Protein AF-A0A358M331-F1 (afdb_monomer_lite)

Foldseek 3Di:
DPDPQDPVLVVVQQVQWDQDPNDTDGDLLSVLLVLLVVLCVQLAAVVNLVVVNNQDPVSLVVNCVSPLPDDLVRLVVNQVSCVVSVNNQSSLLSQVLSCLQVVGDDPSNPVSSCVSCVVPLQSNFWHAHPVVRWIWGFPPPRSNVCNPDPRSVVRIDTDDDD

Structure (mmCIF, N/CA/C/O backbone):
data_AF-A0A358M331-F1
#
_entry.id   AF-A0A358M331-F1
#
loop_
_atom_site.group_PDB
_atom_site.id
_atom_site.type_symbol
_atom_site.label_atom_id
_atom_site.label_alt_id
_atom_site.label_comp_id
_atom_site.label_asym_id
_atom_site.label_entity_id
_atom_site.label_seq_id
_atom_site.pdbx_PDB_ins_code
_atom_site.Cartn_x
_atom_site.Cartn_y
_atom_site.Cartn_z
_atom_site.occupancy
_atom_site.B_iso_or_equiv
_atom_site.auth_seq_id
_atom_site.auth_comp_id
_atom_site.auth_asym_id
_atom_site.auth_atom_id
_atom_site.pdbx_PDB_model_num
ATOM 1 N N . ASP A 1 1 ? -17.850 12.160 -2.213 1.00 31.72 1 ASP A N 1
ATOM 2 C CA . ASP A 1 1 ? -17.064 12.211 -3.458 1.00 31.72 1 ASP A CA 1
ATOM 3 C C . ASP A 1 1 ? -15.588 11.993 -3.207 1.00 31.72 1 ASP A C 1
ATOM 5 O O . ASP A 1 1 ? -14.910 12.861 -2.670 1.00 31.72 1 ASP A O 1
ATOM 9 N N . TYR A 1 2 ? -15.109 10.802 -3.564 1.00 38.09 2 TYR A N 1
ATOM 10 C CA . TYR A 1 2 ? -13.685 10.522 -3.717 1.00 38.09 2 TYR A CA 1
ATOM 11 C C . TYR A 1 2 ? -13.211 11.315 -4.940 1.00 38.09 2 TYR A C 1
ATOM 13 O O . TYR A 1 2 ? -13.518 10.949 -6.073 1.00 38.09 2 TYR A O 1
ATOM 21 N N . LYS A 1 3 ? -12.553 12.460 -4.727 1.00 40.47 3 LYS A N 1
ATOM 22 C CA . LYS A 1 3 ? -11.855 13.141 -5.820 1.00 40.47 3 LYS A CA 1
ATOM 23 C C . LYS A 1 3 ? -10.655 12.273 -6.167 1.00 40.47 3 LYS A C 1
ATOM 25 O O . LYS A 1 3 ? -9.832 12.016 -5.291 1.00 40.47 3 LYS A O 1
ATOM 30 N N . ASN A 1 4 ? -10.583 11.822 -7.421 1.00 46.28 4 ASN A N 1
ATOM 31 C CA . ASN A 1 4 ? -9.356 11.257 -7.968 1.00 46.28 4 ASN A CA 1
ATOM 32 C C . ASN A 1 4 ? -8.198 12.176 -7.567 1.00 46.28 4 ASN A C 1
ATOM 34 O O . ASN A 1 4 ? -8.311 13.402 -7.682 1.00 46.28 4 ASN A O 1
ATOM 38 N N . SER A 1 5 ? -7.128 11.566 -7.058 1.00 52.03 5 SER A N 1
ATOM 39 C CA . SER A 1 5 ? -5.814 12.193 -6.937 1.00 52.03 5 SER A CA 1
ATOM 40 C C . SER A 1 5 ? -5.565 13.064 -8.165 1.00 52.03 5 SER A C 1
ATOM 42 O O . SER A 1 5 ? -5.932 12.659 -9.268 1.00 52.03 5 SER A O 1
ATOM 44 N N . ALA A 1 6 ? -5.038 14.262 -7.925 1.00 58.81 6 ALA A N 1
ATOM 45 C CA . ALA A 1 6 ? -4.949 15.382 -8.850 1.00 58.81 6 ALA A CA 1
ATOM 46 C C . ALA A 1 6 ? -4.889 14.971 -10.348 1.00 58.81 6 ALA A C 1
ATOM 48 O O . ALA A 1 6 ? -4.093 14.104 -10.717 1.00 58.81 6 ALA A O 1
ATOM 49 N N . PRO A 1 7 ? -5.764 15.530 -11.213 1.00 62.19 7 PRO A N 1
ATOM 50 C CA . PRO A 1 7 ? -5.950 15.065 -12.595 1.00 62.19 7 PRO A CA 1
ATOM 51 C C . PRO A 1 7 ? -4.663 15.061 -13.438 1.00 62.19 7 PRO A C 1
ATOM 53 O O . PRO A 1 7 ? -4.575 14.312 -14.409 1.00 62.19 7 PRO A O 1
ATOM 56 N N . ASP A 1 8 ? -3.650 15.822 -13.028 1.00 81.38 8 ASP A N 1
ATOM 57 C CA . ASP A 1 8 ? -2.326 15.859 -13.639 1.00 81.38 8 ASP A CA 1
ATOM 58 C C . ASP A 1 8 ? -1.537 14.551 -13.467 1.00 81.38 8 ASP A C 1
ATOM 60 O O . ASP A 1 8 ? -0.747 14.196 -14.338 1.00 81.38 8 ASP A O 1
ATOM 64 N N . VAL A 1 9 ? -1.748 13.794 -12.386 1.00 85.31 9 VAL A N 1
ATOM 65 C CA . VAL A 1 9 ? -1.024 12.534 -12.154 1.00 85.31 9 VAL A CA 1
ATOM 66 C C . VAL A 1 9 ? -1.393 11.490 -13.204 1.00 85.31 9 VAL A C 1
ATOM 68 O O . VAL A 1 9 ? -0.501 10.864 -13.781 1.00 85.31 9 VAL A O 1
ATOM 71 N N . LEU A 1 10 ? -2.693 11.322 -13.468 1.00 86.12 10 LEU A N 1
ATOM 72 C CA . LEU A 1 10 ? -3.187 10.378 -14.471 1.00 86.12 10 LEU A CA 1
ATOM 73 C C . LEU A 1 10 ? -2.721 10.783 -15.870 1.00 86.12 10 LEU A C 1
ATOM 75 O O . LEU A 1 10 ? -2.224 9.943 -16.613 1.00 86.12 10 LEU A O 1
ATOM 79 N N . GLU A 1 11 ? -2.831 12.067 -16.207 1.00 87.94 11 GLU A N 1
ATOM 80 C CA . GLU A 1 11 ? -2.367 12.590 -17.493 1.00 87.94 11 GLU A CA 1
ATOM 81 C C . GLU A 1 11 ? -0.871 12.320 -17.701 1.00 87.94 11 GLU A C 1
ATOM 83 O O . GLU A 1 11 ? -0.474 11.762 -18.722 1.00 87.94 11 GLU A O 1
ATOM 88 N N . ARG A 1 12 ? -0.037 12.606 -16.695 1.00 88.50 12 ARG A N 1
ATOM 89 C CA . ARG A 1 12 ? 1.400 12.307 -16.743 1.00 88.50 12 ARG A CA 1
ATOM 90 C C . ARG A 1 12 ? 1.689 10.808 -16.891 1.00 88.50 12 ARG A C 1
ATOM 92 O O . ARG A 1 12 ? 2.638 10.455 -17.573 1.00 88.50 12 ARG A O 1
ATOM 99 N N . MET A 1 13 ? 0.922 9.924 -16.245 1.00 91.94 13 MET A N 1
ATOM 100 C CA . MET A 1 13 ? 1.092 8.469 -16.409 1.00 91.94 13 MET A CA 1
ATOM 101 C C . MET A 1 13 ? 0.748 8.011 -17.833 1.00 91.94 13 MET A C 1
ATOM 103 O O . MET A 1 13 ? 1.454 7.182 -18.399 1.00 91.94 13 MET A O 1
ATOM 107 N N . LEU A 1 14 ? -0.319 8.560 -18.422 1.00 91.31 14 LEU A N 1
ATOM 108 C CA . LEU A 1 14 ? -0.739 8.233 -19.789 1.00 91.31 14 LEU A CA 1
ATOM 109 C C . LEU A 1 14 ? 0.242 8.767 -20.846 1.00 91.31 14 LEU A C 1
ATOM 111 O O . LEU A 1 14 ? 0.463 8.109 -21.865 1.00 91.31 14 LEU A O 1
ATOM 115 N N . ASN A 1 15 ? 0.871 9.914 -20.579 1.00 92.56 15 ASN A N 1
ATOM 116 C CA . ASN A 1 15 ? 1.902 10.490 -21.445 1.00 92.56 15 ASN A CA 1
ATOM 117 C C . ASN A 1 15 ? 3.217 9.688 -21.436 1.00 92.56 15 ASN A C 1
ATOM 119 O O . ASN A 1 15 ? 3.945 9.722 -22.424 1.00 92.56 15 ASN A O 1
ATOM 123 N N . ASP A 1 16 ? 3.486 8.925 -20.373 1.00 92.69 16 ASP A N 1
ATOM 124 C CA . ASP A 1 16 ? 4.691 8.095 -20.212 1.00 92.69 16 ASP A CA 1
ATOM 125 C C . ASP A 1 16 ? 4.437 6.602 -20.520 1.00 92.69 16 ASP A C 1
ATOM 127 O O . ASP A 1 16 ? 5.093 5.705 -19.969 1.00 92.69 16 ASP A O 1
ATOM 131 N N . THR A 1 17 ? 3.446 6.310 -21.364 1.00 95.06 17 THR A N 1
ATOM 132 C CA . THR A 1 17 ? 3.139 4.938 -21.788 1.00 95.06 17 THR A CA 1
ATOM 133 C C . THR A 1 17 ? 4.239 4.351 -22.672 1.00 95.06 17 THR A C 1
ATOM 135 O O . THR A 1 17 ? 4.991 5.051 -23.349 1.00 95.06 17 THR A O 1
ATOM 138 N N . VAL A 1 18 ? 4.337 3.024 -22.662 1.00 95.25 18 VAL A N 1
ATOM 139 C CA . VAL A 1 18 ? 5.304 2.244 -23.436 1.00 95.25 18 VAL A CA 1
ATOM 140 C C . VAL A 1 18 ? 4.583 1.179 -24.253 1.00 95.25 18 VAL A C 1
ATOM 142 O O . VAL A 1 18 ? 3.499 0.722 -23.888 1.00 95.25 18 VAL A O 1
ATOM 145 N N . VAL A 1 19 ? 5.196 0.757 -25.357 1.00 94.81 19 VAL A N 1
ATOM 146 C CA . VAL A 1 19 ? 4.729 -0.399 -26.130 1.00 94.81 19 VAL A CA 1
ATOM 147 C C . VAL A 1 19 ? 5.467 -1.637 -25.631 1.00 94.81 19 VAL A C 1
ATOM 149 O O . VAL A 1 19 ? 6.686 -1.720 -25.763 1.00 94.81 19 VAL A O 1
ATOM 152 N N . ASN A 1 20 ? 4.735 -2.598 -25.074 1.00 91.12 20 ASN A N 1
ATOM 153 C CA . ASN A 1 20 ? 5.256 -3.900 -24.670 1.00 91.12 20 ASN A CA 1
ATOM 154 C C . ASN A 1 20 ? 4.533 -4.993 -25.464 1.00 91.12 20 ASN A C 1
ATOM 156 O O . ASN A 1 20 ? 3.309 -5.065 -25.421 1.00 91.12 20 ASN A O 1
ATOM 160 N N . GLU A 1 21 ? 5.270 -5.790 -26.240 1.00 92.19 21 GLU A N 1
ATOM 161 C CA . GLU A 1 21 ? 4.711 -6.849 -27.106 1.00 92.19 21 GLU A CA 1
ATOM 162 C C . GLU A 1 21 ? 3.548 -6.381 -28.012 1.00 92.19 21 GLU A C 1
ATOM 164 O O . GLU A 1 21 ? 2.591 -7.105 -28.272 1.00 92.19 21 GLU A O 1
ATOM 169 N N . GLY A 1 22 ? 3.617 -5.140 -28.508 1.00 93.38 22 GLY A N 1
ATOM 170 C CA . GLY A 1 22 ? 2.576 -4.546 -29.359 1.00 93.38 22 GLY A CA 1
ATOM 171 C C . GLY A 1 22 ? 1.366 -3.984 -28.602 1.00 93.38 22 GLY A C 1
ATOM 172 O O . GLY A 1 22 ? 0.446 -3.467 -29.232 1.00 93.38 22 GLY A O 1
ATOM 173 N N . ILE A 1 23 ? 1.373 -4.032 -27.268 1.00 93.75 23 ILE A N 1
ATOM 174 C CA . ILE A 1 23 ? 0.326 -3.491 -26.398 1.00 93.75 23 ILE A CA 1
ATOM 175 C C . ILE A 1 23 ? 0.826 -2.194 -25.756 1.00 93.75 23 ILE A C 1
ATOM 177 O O . ILE A 1 23 ? 1.912 -2.149 -25.178 1.00 93.75 23 ILE A O 1
ATOM 181 N N . VAL A 1 24 ? 0.021 -1.132 -25.834 1.00 94.88 24 VAL A N 1
ATOM 182 C CA . VAL A 1 24 ? 0.285 0.121 -25.110 1.00 94.88 24 VAL A CA 1
ATOM 183 C C . VAL A 1 24 ? -0.069 -0.080 -23.639 1.00 94.88 24 VAL A C 1
ATOM 185 O O . VAL A 1 24 ? -1.207 -0.412 -23.311 1.00 94.88 24 VAL A O 1
ATOM 188 N N . THR A 1 25 ? 0.902 0.119 -22.755 1.00 94.94 25 THR A N 1
ATOM 189 C CA . THR A 1 25 ? 0.751 -0.042 -21.305 1.00 94.94 25 THR A CA 1
ATOM 190 C C . THR A 1 25 ? 1.536 1.032 -20.553 1.00 94.94 25 THR A C 1
ATOM 192 O O . THR A 1 25 ? 2.333 1.764 -21.139 1.00 94.94 25 THR A O 1
ATOM 195 N N . LEU A 1 26 ? 1.311 1.157 -19.247 1.00 95.00 26 LEU A N 1
ATOM 196 C CA . LEU A 1 26 ? 2.137 2.010 -18.395 1.00 95.00 26 LEU A CA 1
ATOM 197 C C . LEU A 1 26 ? 3.565 1.456 -18.331 1.00 95.00 26 LEU A C 1
ATOM 199 O O . LEU A 1 26 ? 3.774 0.240 -18.335 1.00 95.00 26 LEU A O 1
ATOM 203 N N . ASN A 1 27 ? 4.558 2.341 -18.218 1.00 94.00 27 ASN A N 1
ATOM 204 C CA . ASN A 1 27 ? 5.895 1.902 -17.824 1.00 94.00 27 ASN A CA 1
ATOM 205 C C . ASN A 1 27 ? 5.837 1.192 -16.458 1.00 94.00 27 ASN A C 1
ATOM 207 O O . ASN A 1 27 ? 4.930 1.421 -15.654 1.00 94.00 27 ASN A O 1
ATOM 211 N N . ARG A 1 28 ? 6.821 0.327 -16.187 1.00 93.19 28 ARG A N 1
ATOM 212 C CA . ARG A 1 28 ? 6.823 -0.558 -15.010 1.00 93.19 28 ARG A CA 1
ATOM 213 C C . ARG A 1 28 ? 6.587 0.186 -13.693 1.00 93.19 28 ARG A C 1
ATOM 215 O O . ARG A 1 28 ? 5.787 -0.267 -12.878 1.00 93.19 28 ARG A O 1
ATOM 222 N N . SER A 1 29 ? 7.266 1.312 -13.491 1.00 95.31 29 SER A N 1
ATOM 223 C CA . SER A 1 29 ? 7.161 2.085 -12.255 1.00 95.31 29 SER A CA 1
ATOM 224 C C . SER A 1 29 ? 5.786 2.730 -12.104 1.00 95.31 29 SER A C 1
ATOM 226 O O . SER A 1 29 ? 5.181 2.606 -11.047 1.00 95.31 29 SER A O 1
ATOM 228 N N . ASP A 1 30 ? 5.237 3.343 -13.155 1.00 95.19 30 ASP A N 1
ATOM 229 C CA . ASP A 1 30 ? 3.888 3.919 -13.094 1.00 95.19 30 ASP A CA 1
ATOM 230 C C . ASP A 1 30 ? 2.802 2.846 -12.950 1.00 95.19 30 ASP A C 1
ATOM 232 O O . ASP A 1 30 ? 1.803 3.078 -12.271 1.00 95.19 30 ASP A O 1
ATOM 236 N N . PHE A 1 31 ? 3.008 1.656 -13.519 1.00 95.50 31 PHE A N 1
ATOM 237 C CA . PHE A 1 31 ? 2.122 0.515 -13.303 1.00 95.50 31 PHE A CA 1
ATOM 238 C C . PHE A 1 31 ? 2.127 0.065 -11.834 1.00 95.50 31 PHE A C 1
ATOM 240 O O . PHE A 1 31 ? 1.068 -0.099 -11.233 1.00 95.50 31 PHE A O 1
ATOM 247 N N . LEU A 1 32 ? 3.307 -0.064 -11.220 1.00 96.69 32 LEU A N 1
ATOM 248 C CA . LEU A 1 32 ? 3.445 -0.368 -9.792 1.00 96.69 32 LEU A CA 1
ATOM 249 C C . LEU A 1 32 ? 2.805 0.706 -8.904 1.00 96.69 32 LEU A C 1
ATOM 251 O O . LEU A 1 32 ? 2.071 0.378 -7.972 1.00 96.69 32 LEU A O 1
ATOM 255 N N . ILE A 1 33 ? 3.035 1.985 -9.214 1.00 97.06 33 ILE A N 1
ATOM 256 C CA . ILE A 1 33 ? 2.415 3.112 -8.506 1.00 97.06 33 ILE A CA 1
ATOM 257 C C . ILE A 1 33 ? 0.888 3.025 -8.626 1.00 97.06 33 ILE A C 1
ATOM 259 O O . ILE A 1 33 ? 0.180 3.191 -7.635 1.00 97.06 33 ILE A O 1
ATOM 263 N N . HIS A 1 34 ? 0.365 2.707 -9.813 1.00 95.81 34 HIS A N 1
ATOM 264 C CA . HIS A 1 34 ? -1.067 2.511 -10.024 1.00 95.81 34 HIS A CA 1
ATOM 265 C C . HIS A 1 34 ? -1.636 1.386 -9.144 1.00 95.81 34 HIS A C 1
ATOM 267 O O . HIS A 1 34 ? -2.664 1.588 -8.490 1.00 95.81 34 HIS A O 1
ATOM 273 N N . LEU A 1 35 ? -0.961 0.233 -9.065 1.00 96.88 35 LEU A N 1
ATOM 274 C CA . LEU A 1 35 ? -1.365 -0.868 -8.182 1.00 96.88 35 LEU A CA 1
ATOM 275 C C . LEU A 1 35 ? -1.334 -0.458 -6.703 1.00 96.88 35 LEU A C 1
ATOM 277 O O . LEU A 1 35 ? -2.279 -0.752 -5.969 1.00 96.88 35 LEU A O 1
ATOM 281 N N . ALA A 1 36 ? -0.305 0.278 -6.273 1.00 98.00 36 ALA A N 1
ATOM 282 C CA . ALA A 1 36 ? -0.208 0.801 -4.912 1.00 98.00 36 ALA A CA 1
ATOM 283 C C . ALA A 1 36 ? -1.357 1.770 -4.581 1.00 98.00 36 ALA A C 1
ATOM 285 O O . ALA A 1 36 ? -1.988 1.648 -3.530 1.00 98.00 36 ALA A O 1
ATOM 286 N N . CYS A 1 37 ? -1.693 2.686 -5.495 1.00 96.50 37 CYS A N 1
ATOM 287 C CA . CYS A 1 37 ? -2.852 3.570 -5.357 1.00 96.50 37 CYS A CA 1
ATOM 288 C C . CYS A 1 37 ? -4.162 2.787 -5.268 1.00 96.50 37 CYS A C 1
ATOM 290 O O . CYS A 1 37 ? -5.026 3.122 -4.454 1.00 96.50 37 CYS A O 1
ATOM 292 N N . HIS A 1 38 ? -4.315 1.749 -6.093 1.00 95.06 38 HIS A N 1
ATOM 293 C CA . HIS A 1 38 ? -5.503 0.910 -6.084 1.00 95.06 38 HIS A CA 1
ATOM 294 C C . HIS A 1 38 ? -5.666 0.179 -4.748 1.00 95.06 38 HIS A C 1
ATOM 296 O O . HIS A 1 38 ? -6.751 0.218 -4.167 1.00 95.06 38 HIS A O 1
ATOM 302 N N . LEU A 1 39 ? -4.590 -0.436 -4.244 1.00 97.56 39 LEU A N 1
ATOM 303 C CA . LEU A 1 39 ? -4.573 -1.079 -2.934 1.00 97.56 39 LEU A CA 1
ATOM 304 C C . LEU A 1 39 ? -4.909 -0.076 -1.825 1.00 97.56 39 LEU A C 1
ATOM 306 O O . LEU A 1 39 ? -5.840 -0.309 -1.061 1.00 97.56 39 LEU A O 1
ATOM 310 N N . TYR A 1 40 ? -4.203 1.056 -1.759 1.00 97.75 40 TYR A N 1
ATOM 311 C CA . TYR A 1 40 ? -4.395 2.054 -0.704 1.00 97.75 40 TYR A CA 1
ATOM 312 C C . TYR A 1 40 ? -5.819 2.611 -0.678 1.00 97.75 40 TYR A C 1
ATOM 314 O O . TYR A 1 40 ? -6.427 2.702 0.386 1.00 97.75 40 TYR A O 1
ATOM 322 N N . LYS A 1 41 ? -6.387 2.939 -1.847 1.00 95.06 41 LYS A N 1
ATOM 323 C CA . LYS A 1 41 ? -7.771 3.420 -1.962 1.00 95.06 41 LYS A CA 1
ATOM 324 C C . LYS A 1 41 ? -8.745 2.488 -1.243 1.00 95.06 41 LYS A C 1
ATOM 326 O O . LYS A 1 41 ? -9.658 2.972 -0.582 1.00 95.06 41 LYS A O 1
ATOM 331 N N . GLU A 1 42 ? -8.580 1.181 -1.392 1.00 96.00 42 GLU A N 1
ATOM 332 C CA . GLU A 1 42 ? -9.481 0.203 -0.785 1.00 96.00 42 GLU A CA 1
ATOM 333 C C . GLU A 1 42 ? -9.117 -0.082 0.673 1.00 96.00 42 GLU A C 1
ATOM 335 O O . GLU A 1 42 ? -9.986 -0.020 1.538 1.00 96.00 42 GLU A O 1
ATOM 340 N N . ALA A 1 43 ? -7.838 -0.307 0.970 1.00 97.06 43 ALA A N 1
ATOM 341 C CA . ALA A 1 43 ? -7.361 -0.639 2.310 1.00 97.06 43 ALA A CA 1
ATOM 342 C C . ALA A 1 43 ? -7.567 0.498 3.331 1.00 97.06 43 ALA A C 1
ATOM 344 O O . ALA A 1 43 ? -7.793 0.240 4.513 1.00 97.06 43 ALA A O 1
ATOM 345 N N . ALA A 1 44 ? -7.511 1.756 2.881 1.00 97.19 44 ALA A N 1
ATOM 346 C CA . ALA A 1 44 ? -7.546 2.943 3.734 1.00 97.19 44 ALA A CA 1
ATOM 347 C C . ALA A 1 44 ? -8.882 3.707 3.690 1.00 97.19 44 ALA A C 1
ATOM 349 O O . ALA A 1 44 ? -8.947 4.838 4.166 1.00 97.19 44 ALA A O 1
ATOM 350 N N . THR A 1 45 ? -9.961 3.139 3.136 1.00 97.31 45 THR A N 1
ATOM 351 C CA . THR A 1 45 ? -11.248 3.852 3.009 1.00 97.31 45 THR A CA 1
ATOM 352 C C . THR A 1 45 ? -12.409 3.038 3.587 1.00 97.31 45 THR A C 1
ATOM 354 O O . THR A 1 45 ? -12.721 1.944 3.118 1.00 97.31 45 THR A O 1
ATOM 357 N N . LEU A 1 46 ? -13.108 3.605 4.577 1.00 97.44 46 LEU A N 1
ATOM 358 C CA . LEU A 1 46 ? -14.093 2.919 5.426 1.00 97.44 46 LEU A CA 1
ATOM 359 C C . LEU A 1 46 ? -15.182 2.128 4.670 1.00 97.44 46 LEU A C 1
ATOM 361 O O . LEU A 1 46 ? -15.495 1.019 5.102 1.00 97.44 46 LEU A O 1
ATOM 365 N N . PRO A 1 47 ? -15.775 2.619 3.561 1.00 96.56 47 PRO A N 1
ATOM 366 C CA . PRO A 1 47 ? -16.724 1.832 2.775 1.00 96.56 47 PRO A CA 1
ATOM 367 C C . PRO A 1 47 ? -16.194 0.458 2.342 1.00 96.56 47 PRO A C 1
ATOM 369 O O . PRO A 1 47 ? -16.930 -0.522 2.417 1.00 96.56 47 PRO A O 1
ATOM 372 N N . TRP A 1 48 ? -14.924 0.354 1.946 1.00 97.25 48 TRP A N 1
ATOM 373 C CA . TRP A 1 48 ? -14.325 -0.916 1.524 1.00 97.25 48 TRP A CA 1
ATOM 374 C C . TRP A 1 48 ? -14.090 -1.858 2.704 1.00 97.25 48 TRP A C 1
ATOM 376 O O . TRP A 1 48 ? -14.322 -3.060 2.565 1.00 97.25 48 TRP A O 1
ATOM 386 N N . VAL A 1 49 ? -13.735 -1.309 3.872 1.00 97.25 49 VAL A N 1
ATOM 387 C CA . VAL A 1 49 ? -13.621 -2.066 5.131 1.00 97.25 49 VAL A CA 1
ATOM 388 C C . VAL A 1 49 ? -14.984 -2.632 5.533 1.00 97.25 49 VAL A C 1
ATOM 390 O O . VAL A 1 49 ? -15.114 -3.832 5.763 1.00 97.25 49 VAL A O 1
ATOM 393 N N . LYS A 1 50 ? -16.042 -1.807 5.501 1.00 96.75 50 LYS A N 1
ATOM 394 C CA . LYS A 1 50 ? -17.431 -2.237 5.761 1.00 96.75 50 LYS A CA 1
ATOM 395 C C . LYS A 1 50 ? -17.892 -3.332 4.788 1.00 96.75 50 LYS A C 1
ATOM 397 O O . LYS A 1 50 ? -18.641 -4.224 5.173 1.00 96.75 50 LYS A O 1
ATOM 402 N N . MET A 1 51 ? -17.431 -3.287 3.537 1.00 95.81 51 ME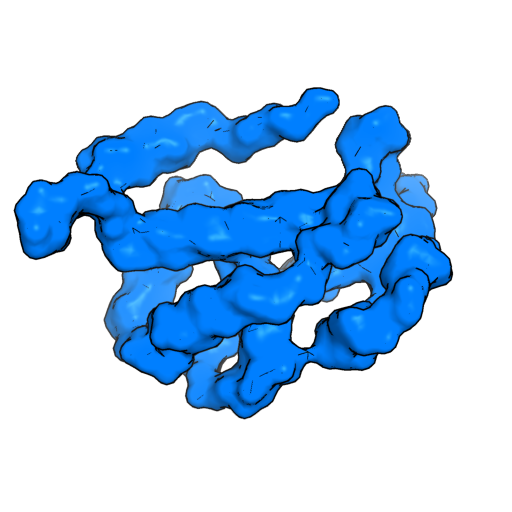T A N 1
ATOM 403 C CA . MET A 1 51 ? -17.707 -4.307 2.517 1.00 95.81 51 MET A CA 1
ATOM 404 C C . MET A 1 51 ? -16.790 -5.540 2.599 1.00 95.81 51 MET A C 1
ATOM 406 O O . MET A 1 51 ? -16.951 -6.449 1.784 1.00 95.81 51 MET A O 1
ATOM 410 N N . LYS A 1 52 ? -15.829 -5.576 3.535 1.00 95.31 52 LYS A N 1
ATOM 411 C CA . LYS A 1 52 ? -14.794 -6.617 3.676 1.00 95.31 52 LYS A CA 1
ATOM 412 C C . LYS A 1 52 ? -13.944 -6.826 2.411 1.00 95.31 52 LYS A C 1
ATOM 414 O O . LYS A 1 52 ? -13.507 -7.937 2.120 1.00 95.31 52 LYS A O 1
ATOM 419 N N . ARG A 1 53 ? -13.735 -5.761 1.631 1.00 94.75 53 ARG A N 1
ATOM 420 C CA . ARG A 1 53 ? -12.978 -5.760 0.360 1.00 94.75 53 ARG A CA 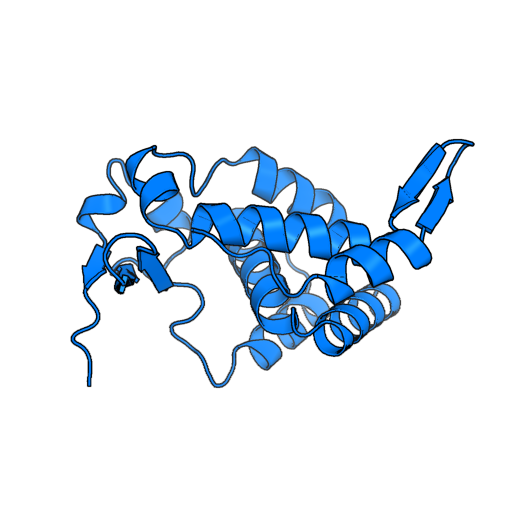1
ATOM 421 C C . ARG A 1 53 ? -11.658 -4.987 0.434 1.00 94.75 53 ARG A C 1
ATOM 423 O O . ARG A 1 53 ? -10.945 -4.917 -0.557 1.00 94.75 53 ARG A O 1
ATOM 430 N N . ASP A 1 54 ? -11.354 -4.423 1.593 1.00 96.12 54 ASP A N 1
ATOM 431 C CA . ASP A 1 54 ? -10.188 -3.595 1.896 1.00 96.12 54 ASP A CA 1
ATOM 432 C C . ASP A 1 54 ? -8.853 -4.353 1.823 1.00 96.12 54 ASP A C 1
ATOM 434 O O . ASP A 1 54 ? -7.871 -3.804 1.335 1.00 96.12 54 ASP A O 1
ATOM 438 N N . MET A 1 55 ? -8.824 -5.622 2.244 1.00 95.75 55 MET A N 1
ATOM 439 C CA . MET A 1 55 ? -7.608 -6.447 2.287 1.00 95.75 55 MET A CA 1
ATOM 440 C C . MET A 1 55 ? -7.771 -7.759 1.499 1.00 95.75 55 MET A C 1
ATOM 442 O O . MET A 1 55 ? -7.613 -8.851 2.032 1.00 95.75 55 MET A O 1
ATOM 446 N N . THR A 1 56 ? -8.132 -7.704 0.215 1.00 94.56 56 THR A N 1
ATOM 447 C CA . THR A 1 56 ? -8.208 -8.929 -0.610 1.00 94.56 56 THR A CA 1
ATOM 448 C C . THR A 1 56 ? -6.815 -9.421 -1.018 1.00 94.56 56 THR A C 1
ATOM 450 O O . THR A 1 56 ? -6.085 -8.678 -1.676 1.00 94.56 56 THR A O 1
ATOM 453 N N . LEU A 1 57 ? -6.489 -10.688 -0.726 1.00 96.00 57 LEU A N 1
ATOM 454 C CA . LEU A 1 57 ? -5.144 -11.267 -0.894 1.00 96.00 57 LEU A CA 1
ATOM 455 C C . LEU A 1 57 ? -4.508 -11.043 -2.273 1.00 96.00 57 LEU A C 1
ATOM 457 O O . LEU A 1 57 ? -3.327 -10.723 -2.352 1.00 96.00 57 LEU A O 1
ATOM 461 N N . TYR A 1 58 ? -5.272 -11.195 -3.360 1.00 95.75 58 TYR A N 1
ATOM 462 C CA . TYR A 1 58 ? -4.710 -11.158 -4.715 1.00 95.75 58 TYR A CA 1
ATOM 463 C C . TYR A 1 58 ? -4.028 -9.820 -5.049 1.00 95.75 58 TYR A C 1
ATOM 465 O O . TYR A 1 58 ? -3.031 -9.818 -5.755 1.00 95.75 58 TYR A O 1
ATOM 473 N N . LYS A 1 59 ? -4.491 -8.696 -4.480 1.00 94.94 59 LYS A N 1
ATOM 474 C CA . LYS A 1 59 ? -3.868 -7.377 -4.694 1.00 94.94 59 LYS A CA 1
ATOM 475 C C . LYS A 1 59 ? -2.467 -7.304 -4.097 1.00 94.94 59 LYS A C 1
ATOM 477 O O . LYS A 1 59 ? -1.567 -6.711 -4.681 1.00 94.94 59 LYS A O 1
ATOM 482 N N . TYR A 1 60 ? -2.292 -7.924 -2.933 1.00 97.00 60 TYR A N 1
ATOM 483 C CA . TYR A 1 60 ? -0.985 -8.057 -2.306 1.00 97.00 60 TYR A CA 1
ATOM 484 C C . TYR A 1 60 ? -0.118 -9.065 -3.066 1.00 97.00 60 TYR A C 1
ATOM 486 O O . TYR A 1 60 ? 1.072 -8.831 -3.221 1.00 97.00 60 TYR A O 1
ATOM 494 N N . ALA A 1 61 ? -0.701 -10.144 -3.602 1.00 96.50 61 ALA A N 1
ATOM 495 C CA . ALA A 1 61 ? 0.028 -11.099 -4.436 1.00 96.50 61 ALA A CA 1
ATOM 496 C C . ALA A 1 61 ? 0.567 -10.453 -5.728 1.00 96.50 61 ALA A C 1
ATOM 498 O O . ALA A 1 61 ? 1.727 -10.670 -6.074 1.00 96.50 61 ALA A O 1
ATOM 499 N N . ASP A 1 62 ? -0.234 -9.616 -6.398 1.00 94.88 62 ASP A N 1
ATOM 500 C CA . ASP A 1 62 ? 0.188 -8.865 -7.588 1.00 94.88 62 ASP A CA 1
ATOM 501 C C . ASP A 1 62 ? 1.384 -7.953 -7.273 1.00 94.88 62 ASP A C 1
ATOM 503 O O . ASP A 1 62 ? 2.373 -7.936 -8.006 1.00 94.88 62 ASP A O 1
ATOM 507 N N . LEU A 1 63 ? 1.329 -7.230 -6.148 1.00 96.06 63 LEU A N 1
ATOM 508 C CA . LEU A 1 63 ? 2.440 -6.397 -5.686 1.00 96.06 63 LEU A CA 1
ATOM 509 C C . LEU A 1 63 ? 3.663 -7.237 -5.313 1.00 96.06 63 LEU A C 1
ATOM 511 O O . LEU A 1 63 ? 4.765 -6.912 -5.742 1.00 96.06 63 LEU A O 1
ATOM 515 N N . TYR A 1 64 ? 3.484 -8.325 -4.565 1.00 96.06 64 TYR A N 1
ATOM 516 C CA . TYR A 1 64 ? 4.566 -9.218 -4.154 1.00 96.06 64 TYR A CA 1
ATOM 517 C C . TYR A 1 64 ? 5.367 -9.712 -5.364 1.00 96.06 64 TYR A C 1
ATOM 519 O O . TYR A 1 64 ? 6.585 -9.547 -5.403 1.00 96.06 64 TYR A O 1
ATOM 527 N N . LEU A 1 65 ? 4.683 -10.223 -6.393 1.00 93.62 65 LEU A N 1
ATOM 528 C CA . LEU A 1 65 ? 5.324 -10.741 -7.604 1.00 93.62 65 LEU A CA 1
ATOM 529 C C . LEU A 1 65 ? 6.162 -9.689 -8.345 1.00 93.62 65 LEU A C 1
ATOM 531 O O . LEU A 1 65 ? 7.178 -10.031 -8.952 1.00 93.62 65 LEU A O 1
ATOM 535 N N . LEU A 1 66 ? 5.741 -8.423 -8.313 1.00 93.75 66 LEU A N 1
ATOM 536 C CA . LEU A 1 66 ? 6.415 -7.333 -9.019 1.00 93.75 66 LEU A CA 1
ATOM 537 C C . LEU A 1 66 ? 7.521 -6.663 -8.188 1.00 93.75 66 LEU A C 1
ATOM 539 O O . LEU A 1 66 ? 8.479 -6.150 -8.774 1.00 93.75 66 LEU A O 1
ATOM 543 N N . LEU A 1 67 ? 7.390 -6.672 -6.856 1.00 94.19 67 LEU A N 1
ATOM 544 C CA . LEU A 1 67 ? 8.312 -6.049 -5.901 1.00 94.19 67 LEU A CA 1
ATOM 545 C C . LEU A 1 67 ? 9.485 -6.964 -5.511 1.00 94.19 67 LEU A C 1
ATOM 547 O O . LEU A 1 67 ? 10.613 -6.487 -5.418 1.00 94.19 67 LEU A O 1
ATOM 551 N N . ASP A 1 68 ? 9.247 -8.267 -5.315 1.00 88.31 68 ASP A N 1
ATOM 552 C CA . ASP A 1 68 ? 10.233 -9.237 -4.791 1.00 88.31 68 ASP A CA 1
ATOM 553 C C . ASP A 1 68 ? 11.493 -9.376 -5.664 1.00 88.31 68 ASP A C 1
ATOM 555 O O . ASP A 1 68 ? 12.559 -9.764 -5.193 1.00 88.31 68 ASP A O 1
ATOM 559 N N . ARG A 1 69 ? 11.394 -9.017 -6.947 1.00 84.06 69 ARG A N 1
ATOM 560 C CA . ARG A 1 69 ? 12.475 -9.168 -7.935 1.00 84.06 69 ARG A CA 1
ATOM 561 C C . ARG A 1 69 ? 13.041 -7.850 -8.442 1.00 84.06 69 ARG A C 1
ATOM 563 O O . ARG A 1 69 ? 13.682 -7.837 -9.492 1.00 84.06 69 ARG A O 1
ATOM 570 N N . MET A 1 70 ? 12.762 -6.743 -7.761 1.00 93.06 70 MET A N 1
ATOM 571 C CA . MET A 1 70 ? 13.290 -5.452 -8.183 1.00 93.06 70 MET A CA 1
ATOM 572 C C . MET A 1 70 ? 14.785 -5.338 -7.890 1.00 93.06 70 MET A C 1
ATOM 574 O O . MET A 1 70 ? 15.240 -5.671 -6.797 1.00 93.06 70 MET A O 1
ATOM 578 N N . SER A 1 71 ? 15.549 -4.826 -8.853 1.00 94.69 71 SER A N 1
ATOM 579 C CA . SER A 1 71 ? 16.923 -4.390 -8.594 1.00 94.69 71 SER A CA 1
ATOM 580 C C . SER A 1 71 ? 16.950 -3.067 -7.818 1.00 94.69 71 SER A C 1
ATOM 582 O O . SER A 1 71 ? 15.987 -2.300 -7.840 1.00 94.69 71 SER A O 1
ATOM 584 N N . ASP A 1 72 ? 18.087 -2.725 -7.208 1.00 94.31 72 ASP A N 1
ATOM 585 C CA . ASP A 1 72 ? 18.266 -1.437 -6.513 1.00 94.31 72 ASP A CA 1
ATOM 586 C C . ASP A 1 72 ? 17.999 -0.221 -7.422 1.00 94.31 72 ASP A C 1
ATOM 588 O O . ASP A 1 72 ? 17.465 0.799 -6.974 1.00 94.31 72 ASP A O 1
ATOM 592 N N . SER A 1 73 ? 18.321 -0.330 -8.718 1.00 95.44 73 SER A N 1
ATOM 593 C CA . SER A 1 73 ? 18.035 0.719 -9.703 1.00 95.44 73 SER A CA 1
ATOM 594 C C . SER A 1 73 ? 16.540 0.839 -9.994 1.00 95.44 73 SER A C 1
ATOM 596 O O . SER A 1 73 ? 16.031 1.947 -10.132 1.00 95.44 73 SER A O 1
ATOM 598 N N . GLU A 1 74 ? 15.827 -0.288 -10.065 1.00 96.19 74 GLU A N 1
ATOM 599 C CA . GLU A 1 74 ? 14.373 -0.302 -10.240 1.00 96.19 74 GLU A CA 1
ATOM 600 C C . GLU A 1 74 ? 13.664 0.250 -8.999 1.00 96.19 74 GLU A C 1
ATOM 602 O O . GLU A 1 74 ? 12.712 1.014 -9.137 1.00 96.19 74 GLU A O 1
ATOM 607 N N . ILE A 1 75 ? 14.146 -0.086 -7.796 1.00 96.69 75 ILE A N 1
ATOM 608 C CA . ILE A 1 75 ? 13.620 0.430 -6.521 1.00 96.69 75 ILE A CA 1
ATOM 609 C C . ILE A 1 75 ? 13.775 1.952 -6.472 1.00 96.69 75 ILE A C 1
ATOM 611 O O . ILE A 1 75 ? 12.806 2.667 -6.215 1.00 96.69 75 ILE A O 1
ATOM 615 N N . SER A 1 76 ? 14.975 2.446 -6.786 1.00 95.81 76 SER A N 1
ATOM 616 C CA . SER A 1 76 ? 15.271 3.881 -6.800 1.00 95.81 76 SER A CA 1
ATOM 617 C C . SER A 1 76 ? 14.406 4.634 -7.814 1.00 95.81 76 SER A C 1
ATOM 619 O O . SER A 1 76 ? 13.879 5.699 -7.503 1.00 95.81 76 SER A O 1
ATOM 621 N N . GLU A 1 77 ? 14.209 4.075 -9.012 1.00 96.31 77 GLU A N 1
ATOM 622 C CA . GLU A 1 77 ? 13.343 4.676 -10.031 1.00 96.31 77 GLU A CA 1
ATOM 623 C C . GLU A 1 77 ? 11.866 4.683 -9.613 1.00 96.31 77 GLU A C 1
ATOM 625 O O . GLU A 1 77 ? 11.164 5.672 -9.831 1.00 96.31 77 GLU A O 1
ATOM 630 N N . PHE A 1 78 ? 11.387 3.602 -8.994 1.00 97.44 78 PHE A N 1
ATOM 631 C CA . PHE A 1 78 ? 10.021 3.506 -8.486 1.00 97.44 78 PHE A CA 1
ATOM 632 C C . PHE A 1 78 ? 9.721 4.591 -7.447 1.00 97.44 78 PHE A C 1
ATOM 634 O O . PHE A 1 78 ? 8.750 5.332 -7.614 1.00 97.44 78 PHE A O 1
ATOM 641 N N . PHE A 1 79 ? 10.569 4.745 -6.424 1.00 97.50 79 PHE A N 1
ATOM 642 C CA . PHE A 1 79 ? 10.361 5.781 -5.411 1.00 97.50 79 PHE A CA 1
ATOM 643 C C . PHE A 1 79 ? 10.589 7.190 -5.949 1.00 97.50 79 PHE A C 1
ATOM 645 O O . PHE A 1 79 ? 9.791 8.072 -5.644 1.00 97.50 79 PHE A O 1
ATOM 652 N N . ARG A 1 80 ? 11.588 7.413 -6.814 1.00 96.62 80 ARG A N 1
ATOM 653 C CA . ARG A 1 80 ? 11.791 8.719 -7.464 1.00 96.62 80 ARG A CA 1
ATOM 654 C C . ARG A 1 80 ? 10.527 9.177 -8.197 1.00 96.62 80 ARG A C 1
ATOM 656 O O . ARG A 1 80 ? 10.058 10.289 -7.968 1.00 96.62 80 ARG A O 1
ATOM 663 N N . ARG A 1 81 ? 9.935 8.312 -9.030 1.00 95.75 81 ARG A N 1
ATOM 664 C CA . ARG A 1 81 ? 8.680 8.627 -9.737 1.00 95.75 81 ARG A CA 1
ATOM 665 C C . ARG A 1 81 ? 7.499 8.783 -8.784 1.00 95.75 81 ARG A C 1
ATOM 667 O O . ARG A 1 81 ? 6.643 9.634 -9.020 1.00 95.75 81 ARG A O 1
ATOM 674 N N . ALA A 1 82 ? 7.425 7.977 -7.724 1.00 96.06 82 ALA A N 1
ATOM 675 C CA . ALA A 1 82 ? 6.376 8.115 -6.720 1.00 96.06 82 ALA A CA 1
ATOM 676 C C . ALA A 1 82 ? 6.435 9.494 -6.043 1.00 96.06 82 ALA A C 1
ATOM 678 O O . ALA A 1 82 ? 5.399 10.144 -5.915 1.00 96.06 82 ALA A O 1
ATOM 679 N N . GLU A 1 83 ? 7.625 9.979 -5.684 1.00 94.88 83 GLU A N 1
ATOM 680 C CA . GLU A 1 83 ? 7.822 11.311 -5.098 1.00 94.88 83 GLU A CA 1
ATOM 681 C C . GLU A 1 83 ? 7.492 12.443 -6.080 1.00 94.88 83 GLU A C 1
ATOM 683 O O . GLU A 1 83 ? 6.740 13.355 -5.738 1.00 94.88 83 GLU A O 1
ATOM 688 N N . GLU A 1 84 ? 7.942 12.355 -7.336 1.00 93.88 84 GLU A N 1
ATOM 689 C CA . GLU A 1 84 ? 7.618 13.335 -8.392 1.00 93.88 84 GLU A CA 1
ATOM 690 C C . GLU A 1 84 ? 6.111 13.487 -8.647 1.00 93.88 84 GLU A C 1
ATOM 692 O O . GLU A 1 84 ? 5.645 14.511 -9.162 1.00 93.88 84 GLU A O 1
ATOM 697 N N . ARG A 1 85 ? 5.342 12.457 -8.284 1.00 91.12 85 ARG A N 1
ATOM 698 C CA . ARG A 1 85 ? 3.885 12.397 -8.407 1.00 91.12 85 ARG A CA 1
ATOM 699 C C . ARG A 1 85 ? 3.155 12.650 -7.081 1.00 91.12 85 ARG A C 1
ATOM 701 O O . ARG A 1 85 ? 1.928 12.633 -7.072 1.00 91.12 85 ARG A O 1
ATOM 708 N N . G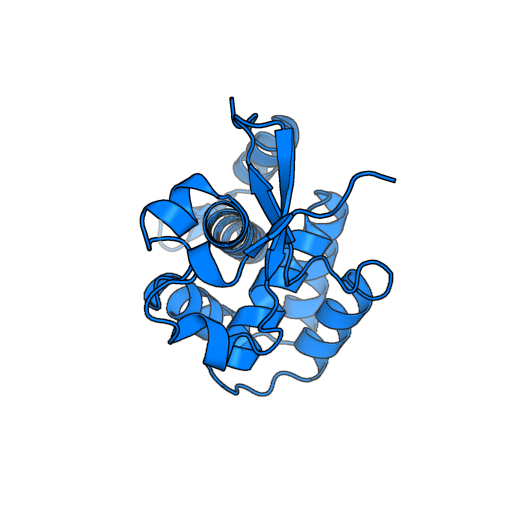LY A 1 86 ? 3.867 12.867 -5.971 1.00 93.88 86 GLY A N 1
ATOM 709 C CA . GLY A 1 86 ? 3.272 13.039 -4.639 1.00 93.88 86 GLY A CA 1
ATOM 710 C C . GLY A 1 86 ? 2.607 11.772 -4.079 1.00 93.88 86 GLY A C 1
ATOM 711 O O . GLY A 1 86 ? 1.696 11.856 -3.258 1.00 93.88 86 GLY A O 1
ATOM 712 N N . LEU A 1 87 ? 3.035 10.593 -4.538 1.00 96.25 87 LEU A N 1
ATOM 713 C CA . LEU A 1 87 ? 2.480 9.276 -4.205 1.00 96.25 87 LEU A CA 1
ATOM 714 C C . LEU A 1 87 ? 3.432 8.402 -3.371 1.00 96.25 87 LEU A C 1
ATOM 716 O O . LEU A 1 87 ? 3.118 7.238 -3.114 1.00 96.25 87 LEU A O 1
ATOM 720 N N . GLY A 1 88 ? 4.566 8.943 -2.915 1.00 96.88 88 GLY A N 1
ATOM 721 C CA . GLY A 1 88 ? 5.585 8.216 -2.148 1.00 96.88 88 GLY A CA 1
ATOM 722 C C . GLY A 1 88 ? 5.039 7.466 -0.933 1.00 96.88 88 GLY A C 1
ATOM 723 O O . GLY A 1 88 ? 5.236 6.261 -0.800 1.00 96.88 88 GLY A O 1
ATOM 724 N N . LYS A 1 89 ? 4.235 8.141 -0.102 1.00 97.31 89 LYS A N 1
ATOM 725 C CA . LYS A 1 89 ? 3.608 7.545 1.095 1.00 97.31 89 LYS A CA 1
ATOM 726 C C . LYS A 1 89 ? 2.637 6.410 0.765 1.00 97.31 89 LYS A C 1
ATOM 728 O O . LYS A 1 89 ? 2.601 5.399 1.458 1.00 97.31 89 LYS A O 1
ATOM 733 N N . ILE A 1 90 ? 1.871 6.557 -0.316 1.00 97.88 90 ILE A N 1
ATOM 734 C CA . ILE A 1 90 ? 0.942 5.525 -0.802 1.00 97.88 90 ILE A CA 1
ATOM 735 C C . ILE A 1 90 ? 1.718 4.294 -1.285 1.00 97.88 90 ILE A C 1
ATOM 737 O O . ILE A 1 90 ? 1.350 3.161 -0.976 1.00 97.88 90 ILE A O 1
ATOM 741 N N . CYS A 1 91 ? 2.820 4.513 -2.000 1.00 98.25 91 CYS A N 1
ATOM 742 C CA . CYS A 1 91 ? 3.705 3.444 -2.450 1.00 98.25 91 CYS A CA 1
ATOM 743 C C . CYS A 1 91 ? 4.367 2.733 -1.266 1.00 98.25 91 CYS A C 1
ATOM 745 O O . CYS 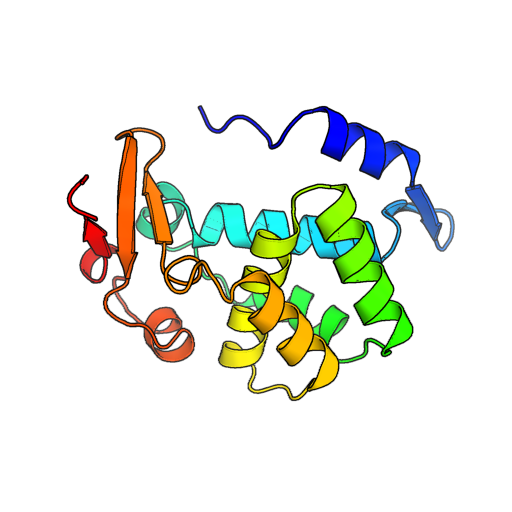A 1 91 ? 4.341 1.506 -1.193 1.00 98.25 91 CYS A O 1
ATOM 747 N N . ALA A 1 92 ? 4.873 3.491 -0.294 1.00 97.94 92 ALA A N 1
ATOM 748 C CA . ALA A 1 92 ? 5.445 2.955 0.933 1.00 97.94 92 ALA A CA 1
ATOM 749 C C . ALA A 1 92 ? 4.436 2.131 1.744 1.00 97.94 92 ALA A C 1
ATOM 751 O O . ALA A 1 92 ? 4.768 1.043 2.210 1.00 97.94 92 ALA A O 1
ATOM 752 N N . PHE A 1 93 ? 3.188 2.598 1.851 1.00 98.12 93 PHE A N 1
ATOM 753 C CA . PHE A 1 93 ? 2.099 1.840 2.466 1.00 98.12 93 PHE A CA 1
ATOM 754 C C . PHE A 1 93 ? 1.920 0.472 1.806 1.00 98.12 93 PHE A C 1
ATOM 756 O O . PHE A 1 93 ? 1.899 -0.549 2.492 1.00 98.12 93 PHE A O 1
ATOM 763 N N . ALA A 1 94 ? 1.821 0.448 0.475 1.00 97.94 94 ALA A N 1
ATOM 764 C CA . ALA A 1 94 ? 1.609 -0.781 -0.276 1.00 97.94 94 ALA A CA 1
ATOM 765 C C . ALA A 1 94 ? 2.787 -1.753 -0.119 1.00 97.94 94 ALA A C 1
ATOM 767 O O . ALA A 1 94 ? 2.573 -2.944 0.108 1.00 97.94 94 ALA A O 1
ATOM 768 N N . VAL A 1 95 ? 4.021 -1.241 -0.176 1.00 97.81 95 VAL A N 1
ATOM 769 C CA . VAL A 1 95 ? 5.246 -2.028 0.021 1.00 97.81 95 VAL A CA 1
ATOM 770 C C . VAL A 1 95 ? 5.282 -2.656 1.412 1.00 97.81 95 VAL A C 1
ATOM 772 O O . VAL A 1 95 ? 5.465 -3.865 1.522 1.00 97.81 95 VAL A O 1
ATOM 775 N N . LEU A 1 96 ? 5.085 -1.863 2.468 1.00 97.00 96 LEU A N 1
ATOM 776 C CA . LEU A 1 96 ? 5.225 -2.341 3.845 1.00 97.00 96 LEU A CA 1
ATOM 777 C C . LEU A 1 96 ? 4.140 -3.352 4.215 1.00 97.00 96 LEU A C 1
ATOM 779 O O . LEU A 1 96 ? 4.470 -4.396 4.770 1.00 97.00 96 LEU A O 1
ATOM 783 N N . GLN A 1 97 ? 2.879 -3.106 3.842 1.00 96.56 97 GLN A N 1
ATOM 784 C CA . GLN A 1 97 ? 1.819 -4.086 4.091 1.00 96.56 97 GLN A CA 1
ATOM 785 C C . GLN A 1 97 ? 2.047 -5.397 3.333 1.00 96.56 97 GLN A C 1
ATOM 787 O O . GLN A 1 97 ? 1.836 -6.472 3.887 1.00 96.56 97 GLN A O 1
ATOM 792 N N . THR A 1 98 ? 2.480 -5.319 2.071 1.00 97.00 98 THR A N 1
ATOM 793 C CA . THR A 1 98 ? 2.739 -6.521 1.264 1.00 97.00 98 THR A CA 1
ATOM 794 C C . THR A 1 98 ? 3.910 -7.318 1.830 1.00 97.00 98 THR A C 1
ATOM 796 O O . THR A 1 98 ? 3.835 -8.542 1.905 1.00 97.00 98 THR A O 1
ATOM 799 N N . ALA A 1 99 ? 4.978 -6.639 2.250 1.00 95.56 99 ALA A N 1
ATOM 800 C CA . ALA A 1 99 ? 6.142 -7.290 2.836 1.00 95.56 99 ALA A CA 1
ATOM 801 C C . ALA A 1 99 ? 5.826 -7.997 4.150 1.00 95.56 99 ALA A C 1
ATOM 803 O O . ALA A 1 99 ? 6.308 -9.103 4.367 1.00 95.56 99 ALA A O 1
ATOM 804 N N . GLU A 1 100 ? 4.995 -7.390 4.994 1.00 95.19 100 GLU A N 1
ATOM 805 C CA . GLU A 1 100 ? 4.562 -8.009 6.244 1.00 95.19 100 GLU A CA 1
ATOM 806 C C . GLU A 1 100 ? 3.676 -9.237 5.996 1.00 95.19 100 GLU A C 1
ATOM 808 O O . GLU A 1 100 ? 3.897 -10.276 6.609 1.00 95.19 100 GLU A O 1
ATOM 813 N N . LEU A 1 101 ? 2.738 -9.158 5.044 1.00 95.44 101 LEU A N 1
ATOM 814 C CA . LEU A 1 101 ? 1.806 -10.253 4.752 1.00 95.44 101 LEU A CA 1
ATOM 815 C C . LEU A 1 101 ? 2.475 -11.476 4.095 1.00 95.44 101 LEU A C 1
ATOM 817 O O . LEU A 1 101 ? 2.020 -12.602 4.289 1.00 95.44 101 LEU A O 1
ATOM 821 N N . PHE A 1 102 ? 3.526 -11.265 3.296 1.00 94.56 102 PHE A N 1
ATOM 822 C CA . PHE A 1 102 ? 4.228 -12.329 2.561 1.00 94.56 102 PHE A CA 1
ATOM 823 C C . PHE A 1 102 ? 5.593 -12.714 3.155 1.00 94.56 102 PHE A C 1
ATOM 825 O O . PHE A 1 102 ? 6.234 -13.620 2.626 1.00 94.56 102 PHE A O 1
ATOM 832 N N . ASP A 1 103 ? 6.048 -12.038 4.216 1.00 88.94 103 ASP A N 1
ATOM 833 C CA . ASP A 1 103 ? 7.367 -12.226 4.851 1.00 88.94 103 ASP A CA 1
ATOM 834 C C . ASP A 1 103 ? 8.546 -12.248 3.850 1.00 88.94 103 ASP A C 1
ATOM 836 O O . ASP A 1 103 ? 9.523 -12.991 3.995 1.00 88.94 103 ASP A O 1
ATOM 840 N N . PHE A 1 104 ? 8.471 -11.445 2.782 1.00 87.69 104 PHE A N 1
ATOM 841 C CA . PHE A 1 104 ? 9.531 -11.414 1.774 1.00 87.69 104 PHE A CA 1
ATOM 842 C C . PHE A 1 104 ? 10.583 -10.346 2.079 1.00 87.69 104 PHE A C 1
ATOM 844 O O . PHE A 1 104 ? 10.303 -9.258 2.589 1.00 87.69 104 PHE A O 1
ATOM 851 N N . LYS A 1 105 ? 11.844 -10.671 1.783 1.00 82.88 105 LYS A N 1
ATOM 852 C CA . LYS A 1 105 ? 13.008 -9.916 2.259 1.00 82.88 105 LYS A CA 1
ATOM 853 C C . LYS A 1 105 ? 13.629 -9.109 1.129 1.00 82.88 105 LYS A C 1
ATOM 855 O O . LYS A 1 105 ? 14.453 -9.621 0.381 1.00 82.88 105 LYS A O 1
ATOM 860 N N . ALA A 1 106 ? 13.301 -7.821 1.078 1.00 87.81 106 ALA A N 1
ATOM 861 C CA . ALA A 1 106 ? 13.898 -6.858 0.153 1.00 87.81 106 ALA A CA 1
ATOM 862 C C . ALA A 1 106 ? 14.463 -5.646 0.926 1.00 87.81 106 ALA A C 1
ATOM 864 O O . ALA A 1 106 ? 13.799 -4.615 1.025 1.00 87.81 106 ALA A O 1
ATOM 865 N N . PRO A 1 107 ? 15.670 -5.742 1.523 1.00 92.19 107 PRO A N 1
ATOM 866 C CA . PRO A 1 107 ? 16.168 -4.736 2.465 1.00 92.19 107 PRO A CA 1
ATOM 867 C C . PRO A 1 107 ? 16.191 -3.306 1.914 1.00 92.19 107 PRO A C 1
ATOM 869 O O . PRO A 1 107 ? 15.738 -2.397 2.600 1.00 92.19 107 PRO A O 1
ATOM 872 N N . ALA A 1 108 ? 16.657 -3.103 0.677 1.00 93.56 108 ALA A N 1
ATOM 873 C CA . ALA A 1 108 ? 16.706 -1.778 0.053 1.00 93.56 108 ALA A CA 1
ATOM 874 C C . ALA A 1 108 ? 15.302 -1.170 -0.128 1.00 93.56 108 ALA A C 1
ATOM 876 O O . ALA A 1 108 ? 15.064 -0.025 0.256 1.00 93.56 108 ALA A O 1
ATOM 877 N N . LEU A 1 109 ? 14.357 -1.969 -0.635 1.00 95.81 109 LEU A N 1
ATOM 878 C CA . LEU A 1 109 ? 12.952 -1.596 -0.818 1.00 95.81 109 LEU A CA 1
ATOM 879 C C . LEU A 1 109 ? 12.291 -1.229 0.520 1.00 95.81 109 LEU A C 1
ATOM 881 O O . LEU A 1 109 ? 11.621 -0.203 0.629 1.00 95.81 109 LEU A O 1
ATOM 885 N N . LEU A 1 110 ? 12.513 -2.047 1.551 1.00 96.00 110 LEU A N 1
ATOM 886 C CA . LEU A 1 110 ? 11.959 -1.824 2.886 1.00 96.00 110 LEU A CA 1
ATOM 887 C C . LEU A 1 110 ? 12.546 -0.591 3.568 1.00 96.00 110 LEU A C 1
ATOM 889 O O . LEU A 1 110 ? 11.817 0.106 4.268 1.00 96.00 110 LEU A O 1
ATOM 893 N N . THR A 1 111 ? 13.838 -0.317 3.381 1.00 96.00 111 THR A N 1
ATOM 894 C CA . THR A 1 111 ? 14.476 0.893 3.911 1.00 96.00 111 THR A CA 1
ATOM 895 C C . THR A 1 111 ? 13.842 2.140 3.304 1.00 96.00 111 THR A C 1
ATOM 897 O O . THR A 1 111 ? 13.336 2.967 4.057 1.00 96.00 111 THR A O 1
ATOM 900 N N . GLN A 1 112 ? 13.750 2.229 1.972 1.00 96.19 112 GLN A N 1
ATOM 901 C CA . GLN A 1 112 ? 13.137 3.391 1.313 1.00 96.19 112 GLN A CA 1
ATOM 902 C C . GLN A 1 112 ? 11.659 3.565 1.698 1.00 96.19 112 GLN A C 1
ATOM 904 O O . GLN A 1 112 ? 11.210 4.676 1.978 1.00 96.19 112 GLN A O 1
ATOM 909 N N . ALA A 1 113 ? 10.899 2.469 1.800 1.00 96.94 113 ALA A N 1
ATOM 910 C CA . ALA A 1 113 ? 9.504 2.536 2.231 1.00 96.94 113 ALA A CA 1
ATOM 911 C C . ALA A 1 113 ? 9.355 3.038 3.680 1.00 96.94 113 ALA A C 1
ATOM 913 O O . ALA A 1 113 ? 8.470 3.842 3.973 1.00 96.94 113 ALA A O 1
ATOM 914 N N . LYS A 1 114 ? 10.222 2.591 4.598 1.00 96.44 114 LYS A N 1
ATOM 915 C CA . LYS A 1 114 ? 10.223 3.065 5.992 1.00 96.44 114 LYS A CA 1
ATOM 916 C C . LYS A 1 114 ? 10.601 4.540 6.087 1.00 96.44 114 LYS A C 1
ATOM 918 O O . LYS A 1 114 ? 9.978 5.265 6.856 1.00 96.44 114 LYS A O 1
ATOM 923 N N . GLU A 1 115 ? 11.580 4.984 5.303 1.00 95.88 115 GLU A N 1
ATOM 924 C CA . GLU A 1 115 ? 11.995 6.389 5.239 1.00 95.88 115 GLU A CA 1
ATOM 925 C C . GLU A 1 115 ? 10.848 7.295 4.771 1.00 95.88 115 GLU A C 1
ATOM 927 O O . GLU A 1 115 ? 10.572 8.310 5.408 1.00 95.88 115 GLU A O 1
ATOM 932 N N . ALA A 1 116 ? 10.101 6.886 3.740 1.00 95.75 116 ALA A N 1
ATOM 933 C CA . ALA A 1 116 ? 8.961 7.644 3.219 1.00 95.75 116 ALA A CA 1
ATOM 934 C C . ALA A 1 116 ? 7.815 7.846 4.237 1.00 95.75 116 ALA A C 1
ATOM 936 O O . ALA A 1 116 ? 7.021 8.781 4.095 1.00 95.75 116 ALA A O 1
ATOM 937 N N . LEU A 1 117 ? 7.717 6.997 5.269 1.00 95.31 117 LEU A N 1
ATOM 938 C CA . LEU A 1 117 ? 6.707 7.087 6.335 1.00 95.31 117 LEU A CA 1
ATOM 939 C C . LEU A 1 117 ? 7.279 7.462 7.710 1.00 95.31 117 LEU A C 1
ATOM 941 O O . LEU A 1 117 ? 6.540 7.425 8.695 1.00 95.31 117 LEU A O 1
ATOM 945 N N . LEU A 1 118 ? 8.558 7.839 7.804 1.00 92.31 118 LEU A N 1
ATOM 946 C CA . LEU A 1 118 ? 9.248 8.054 9.083 1.00 92.31 118 LEU A CA 1
ATOM 947 C C . LEU A 1 118 ? 8.507 9.036 10.012 1.00 92.31 118 LEU A C 1
ATOM 949 O O . LEU A 1 118 ? 8.365 8.779 11.211 1.00 92.31 118 LEU A O 1
ATOM 953 N N . GLU A 1 119 ? 7.978 10.116 9.434 1.00 91.38 119 GLU A N 1
ATOM 954 C CA . GLU A 1 119 ? 7.262 11.184 10.143 1.00 91.38 119 GLU A CA 1
ATOM 955 C C . GLU A 1 119 ? 5.747 10.927 10.288 1.00 91.38 119 GLU A C 1
ATOM 957 O O . GLU A 1 119 ? 5.058 11.657 10.997 1.00 91.38 119 GLU A O 1
ATOM 962 N N . GLU A 1 120 ? 5.199 9.883 9.654 1.00 90.75 120 GLU A N 1
ATOM 963 C CA . GLU A 1 120 ? 3.767 9.546 9.687 1.00 90.75 120 GLU A CA 1
ATOM 964 C C . GLU A 1 120 ? 3.533 8.084 10.083 1.00 90.75 120 GLU A C 1
ATOM 966 O O . GLU A 1 120 ? 2.978 7.278 9.335 1.00 90.75 120 GLU A O 1
ATOM 971 N N . LYS A 1 121 ? 3.917 7.744 11.315 1.00 83.75 121 LYS A N 1
ATOM 972 C CA . LYS A 1 121 ? 3.831 6.377 11.864 1.00 83.75 121 LYS A CA 1
ATOM 973 C C . LYS A 1 121 ? 2.426 5.768 11.811 1.00 83.75 121 LYS A C 1
ATOM 975 O O . LYS A 1 121 ? 2.283 4.556 11.687 1.00 83.75 121 LYS A O 1
ATOM 980 N N . ASP A 1 122 ? 1.388 6.597 11.882 1.00 94.06 122 ASP A N 1
ATOM 981 C CA . ASP A 1 122 ? -0.004 6.148 11.831 1.00 94.06 122 ASP A CA 1
ATOM 982 C C . ASP A 1 122 ? -0.536 5.932 10.405 1.00 94.06 122 ASP A C 1
ATOM 984 O O . ASP A 1 122 ? -1.612 5.359 10.237 1.00 94.06 122 ASP A O 1
ATOM 988 N N . PHE A 1 123 ? 0.214 6.312 9.362 1.00 96.00 123 PHE A N 1
ATOM 989 C CA . PHE A 1 123 ? -0.241 6.233 7.970 1.00 96.00 123 PHE A CA 1
ATOM 990 C C . PHE A 1 123 ? -0.635 4.808 7.545 1.00 96.00 123 PHE A C 1
ATOM 992 O O . PHE A 1 123 ? -1.631 4.628 6.848 1.00 96.00 123 PHE A O 1
ATOM 999 N N . LEU A 1 124 ? 0.092 3.786 8.017 1.00 96.00 124 LEU A N 1
ATOM 1000 C CA . LEU A 1 124 ? -0.185 2.362 7.745 1.00 96.00 124 LEU A CA 1
ATOM 1001 C C . LEU 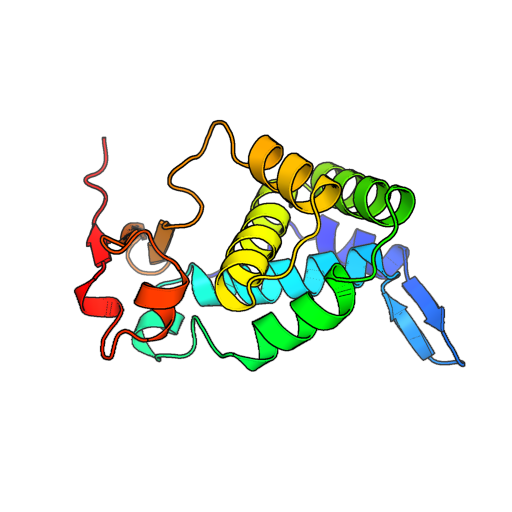A 1 124 ? -1.487 1.838 8.363 1.00 96.00 124 LEU A C 1
ATOM 1003 O O . LEU A 1 124 ? -1.983 0.771 7.986 1.00 96.00 124 LEU A O 1
ATOM 1007 N N . HIS A 1 125 ? -2.024 2.567 9.334 1.00 97.31 125 HIS A N 1
ATOM 1008 C CA . HIS A 1 125 ? -3.136 2.132 10.174 1.00 97.31 125 HIS A CA 1
ATOM 1009 C C . HIS A 1 125 ? -4.364 3.024 10.003 1.00 97.31 125 HIS A C 1
ATOM 1011 O O . HIS A 1 125 ? -5.406 2.739 10.588 1.00 97.31 125 HIS A O 1
ATOM 1017 N N . ARG A 1 126 ? -4.242 4.085 9.200 1.00 97.19 126 ARG A N 1
ATOM 1018 C CA . ARG A 1 126 ? -5.273 5.089 8.989 1.00 97.19 126 ARG A CA 1
ATOM 1019 C C . ARG A 1 126 ? -6.321 4.617 7.990 1.00 97.19 126 ARG A C 1
ATOM 1021 O O . ARG A 1 126 ? -5.999 4.198 6.882 1.00 97.19 126 ARG A O 1
ATOM 1028 N N . VAL A 1 127 ? -7.584 4.780 8.365 1.00 97.56 127 VAL A N 1
ATOM 1029 C CA . VAL A 1 127 ? -8.748 4.611 7.496 1.00 97.56 127 VAL A CA 1
ATOM 1030 C C . VAL A 1 127 ? -9.543 5.907 7.487 1.00 97.56 127 VAL A C 1
ATOM 1032 O O . VAL A 1 127 ? -9.909 6.431 8.534 1.00 97.56 127 VAL A O 1
ATOM 1035 N N . VAL A 1 128 ? -9.849 6.430 6.305 1.00 96.56 128 VAL A N 1
ATOM 1036 C CA . VAL A 1 128 ? -10.683 7.623 6.150 1.00 96.56 128 VAL A CA 1
ATOM 1037 C C . VAL A 1 128 ? -12.126 7.240 5.842 1.00 96.56 128 VAL A C 1
ATOM 1039 O O . VAL A 1 128 ? -12.399 6.292 5.104 1.00 96.56 128 VAL A O 1
ATOM 1042 N N . SER A 1 129 ? -13.078 8.008 6.363 1.00 95.81 129 SER A N 1
ATOM 1043 C CA . SER A 1 129 ? -14.483 7.967 5.958 1.00 95.81 129 SER A CA 1
ATOM 1044 C C . SER A 1 129 ? -14.824 9.247 5.197 1.00 95.81 129 SER A C 1
ATOM 1046 O O . SER A 1 129 ? -15.154 10.260 5.816 1.00 95.81 129 SER A O 1
ATOM 1048 N N . PRO A 1 130 ? -14.770 9.244 3.850 1.00 89.94 130 PRO A N 1
ATOM 1049 C CA . PRO A 1 130 ? -15.028 10.448 3.061 1.00 89.94 130 PRO A CA 1
ATOM 1050 C C . PRO A 1 130 ? -16.442 11.007 3.247 1.00 89.94 130 PRO A C 1
ATOM 1052 O O . PRO A 1 130 ? -16.638 12.217 3.174 1.00 89.94 130 PRO A O 1
ATOM 1055 N N . GLY A 1 131 ? -17.429 10.131 3.469 1.00 89.56 131 GLY A N 1
ATOM 1056 C CA . GLY A 1 131 ? -18.821 10.531 3.687 1.00 89.56 131 GLY A CA 1
ATOM 1057 C C . GLY A 1 131 ? -19.039 11.194 5.045 1.00 89.56 131 GLY A C 1
ATOM 1058 O O . GLY A 1 131 ? -19.794 12.155 5.141 1.00 89.56 131 GLY A O 1
ATOM 1059 N N . GLU A 1 132 ? -18.342 10.713 6.075 1.00 90.50 132 GLU A N 1
ATOM 1060 C CA . GLU A 1 132 ? -18.486 11.205 7.451 1.00 90.50 132 GLU A CA 1
ATOM 1061 C C . GLU A 1 132 ? -17.450 12.292 7.794 1.00 90.50 132 GLU A C 1
ATOM 1063 O O . GLU A 1 132 ? -17.575 12.945 8.823 1.00 90.50 132 GLU A O 1
ATOM 1068 N N . LYS A 1 133 ? -16.452 12.517 6.922 1.00 91.69 133 LYS A N 1
ATOM 1069 C CA . LYS A 1 133 ? -15.281 13.388 7.150 1.00 91.69 133 LYS A CA 1
ATOM 1070 C C . LYS A 1 133 ? -14.520 13.035 8.433 1.00 91.69 133 LYS A C 1
ATOM 1072 O O . LYS A 1 133 ? -14.036 13.916 9.136 1.00 91.69 133 LYS A O 1
ATOM 1077 N N . LYS A 1 134 ? -14.425 11.736 8.714 1.00 95.12 134 LYS A N 1
ATOM 1078 C CA . LYS A 1 134 ? -13.763 11.178 9.895 1.00 95.12 134 LYS A CA 1
ATOM 1079 C C . LYS A 1 134 ? -12.531 10.378 9.514 1.00 95.12 134 LYS A C 1
ATOM 1081 O O . LYS A 1 134 ? -12.464 9.821 8.414 1.00 95.12 134 LYS A O 1
ATOM 1086 N N . THR A 1 135 ? -11.611 10.280 10.460 1.00 96.31 135 THR A N 1
ATOM 1087 C CA . THR A 1 135 ? -10.420 9.442 10.376 1.00 96.31 135 THR A CA 1
ATOM 1088 C C . THR A 1 135 ? -10.459 8.424 11.504 1.00 96.31 135 THR A C 1
ATOM 1090 O O . THR A 1 135 ? -10.894 8.725 12.612 1.00 96.31 135 THR A O 1
ATOM 1093 N N . TYR A 1 136 ? -10.023 7.210 11.204 1.00 97.38 136 TYR A N 1
ATOM 1094 C CA . TYR A 1 136 ? -9.944 6.097 12.133 1.00 97.38 136 TYR A CA 1
ATOM 1095 C C . TYR A 1 136 ? -8.544 5.500 12.094 1.00 97.38 136 TYR A C 1
ATOM 1097 O O . TYR A 1 136 ? -7.857 5.581 11.074 1.00 97.38 136 TYR A O 1
ATOM 1105 N N . LEU A 1 137 ? -8.160 4.846 13.181 1.00 97.81 137 LEU A N 1
ATOM 1106 C CA . LEU A 1 137 ? -6.958 4.037 13.286 1.00 97.81 137 LEU A CA 1
ATOM 1107 C C . LEU A 1 137 ? -7.338 2.611 13.671 1.00 97.81 137 LEU A C 1
ATOM 1109 O O . LEU A 1 137 ? -8.171 2.402 14.553 1.00 97.81 137 LEU A O 1
ATOM 1113 N N . TYR A 1 138 ? -6.703 1.635 13.033 1.00 97.75 138 TYR A N 1
ATOM 1114 C CA . TYR A 1 138 ? -6.732 0.255 13.508 1.00 97.75 138 TYR A CA 1
ATOM 1115 C C . TYR A 1 138 ? -6.016 0.136 14.858 1.00 97.75 138 TYR A C 1
ATOM 1117 O O . TYR A 1 138 ? -4.911 0.669 15.030 1.00 97.75 138 TYR A O 1
ATOM 1125 N N . ARG A 1 139 ? -6.623 -0.585 15.808 1.00 97.00 139 ARG A N 1
ATOM 1126 C CA . ARG A 1 139 ? -5.970 -0.927 17.080 1.00 97.00 139 ARG A CA 1
ATOM 1127 C C . ARG A 1 139 ? -4.927 -2.016 16.860 1.00 97.00 139 ARG A C 1
ATOM 1129 O O . ARG A 1 139 ? -3.811 -1.885 17.366 1.00 97.00 139 ARG A O 1
ATOM 1136 N N . THR A 1 140 ? -5.245 -3.035 16.062 1.00 97.31 140 THR A N 1
ATOM 1137 C CA . THR A 1 140 ? -4.297 -4.076 15.661 1.00 97.31 140 THR A CA 1
ATOM 1138 C C . THR A 1 140 ? -3.287 -3.494 14.681 1.00 97.31 140 THR A C 1
ATOM 1140 O O . THR A 1 140 ? -3.597 -3.226 13.516 1.00 97.31 140 THR A O 1
ATOM 1143 N N . ARG A 1 141 ? -2.056 -3.263 15.152 1.00 95.50 141 ARG A N 1
ATOM 1144 C CA . ARG A 1 141 ? -0.970 -2.686 14.344 1.00 95.50 141 ARG A CA 1
ATOM 1145 C C . ARG A 1 141 ? -0.324 -3.710 13.411 1.00 95.50 141 ARG A C 1
ATOM 1147 O O . ARG A 1 141 ? 0.001 -3.327 12.293 1.00 95.50 141 ARG A O 1
ATOM 1154 N N . ASP A 1 142 ? -0.242 -4.971 13.816 1.00 96.94 142 ASP A N 1
ATOM 1155 C CA . ASP A 1 142 ? 0.221 -6.066 12.958 1.00 96.94 142 ASP A CA 1
ATOM 1156 C C . ASP A 1 142 ? -0.737 -6.255 11.763 1.00 96.94 142 ASP A C 1
ATOM 1158 O O . ASP A 1 142 ? -1.950 -6.419 11.914 1.00 96.94 142 ASP A O 1
ATOM 1162 N N . ILE A 1 143 ? -0.208 -6.127 10.552 1.00 96.06 143 ILE A N 1
ATOM 1163 C CA . ILE A 1 143 ? -0.948 -6.198 9.291 1.00 96.06 143 ILE A CA 1
ATOM 1164 C C . ILE A 1 143 ? -1.422 -7.625 9.025 1.00 96.06 143 ILE A C 1
ATOM 1166 O O . ILE A 1 143 ? -2.529 -7.804 8.513 1.00 96.06 143 ILE A O 1
ATOM 1170 N N . THR A 1 144 ? -0.622 -8.629 9.385 1.00 96.31 144 THR A N 1
ATOM 1171 C CA . THR A 1 144 ? -0.967 -10.040 9.186 1.00 96.31 144 THR A CA 1
ATOM 1172 C C . THR A 1 144 ? -2.100 -10.447 10.120 1.00 96.31 144 THR A C 1
ATOM 1174 O O . THR A 1 144 ? -3.096 -11.006 9.666 1.00 96.31 144 THR A O 1
ATOM 1177 N N . GLU A 1 145 ? -2.023 -10.091 11.401 1.00 97.56 145 GLU A N 1
ATOM 1178 C CA . GLU A 1 145 ? -3.109 -10.280 12.363 1.00 97.56 145 GLU A CA 1
ATOM 1179 C C . GLU A 1 145 ? -4.382 -9.571 11.882 1.00 97.56 145 GLU A C 1
ATOM 1181 O O . GLU A 1 145 ? -5.449 -10.185 11.817 1.00 97.56 145 GLU A O 1
ATOM 1186 N N . ARG A 1 146 ? -4.267 -8.308 11.441 1.00 96.88 146 ARG A N 1
ATOM 1187 C CA . ARG A 1 146 ? -5.400 -7.531 10.916 1.00 96.88 146 ARG A CA 1
ATOM 1188 C C . ARG A 1 146 ? -6.056 -8.188 9.705 1.00 96.88 146 ARG A C 1
ATOM 1190 O O . ARG A 1 146 ? -7.285 -8.183 9.595 1.00 96.88 146 ARG A O 1
ATOM 1197 N N . PHE A 1 147 ? -5.258 -8.738 8.793 1.00 96.88 147 PHE A N 1
ATOM 1198 C CA . PHE A 1 147 ? -5.750 -9.414 7.594 1.00 96.88 147 PHE A CA 1
ATOM 1199 C C . PHE A 1 147 ? -6.720 -10.554 7.950 1.00 96.88 147 PHE A C 1
ATOM 1201 O O . PHE A 1 147 ? -7.753 -10.708 7.293 1.00 96.88 147 PHE A O 1
ATOM 1208 N N . PHE A 1 148 ? -6.429 -11.298 9.021 1.00 96.12 148 PHE A N 1
ATOM 1209 C CA . PHE A 1 148 ? -7.221 -12.442 9.481 1.00 96.12 148 PHE A CA 1
ATOM 1210 C C . PHE A 1 148 ? -8.330 -12.101 10.489 1.00 96.12 148 PHE A C 1
ATOM 1212 O O . PHE A 1 148 ? -9.022 -13.008 10.947 1.00 96.12 148 PHE A O 1
ATOM 1219 N N . LEU A 1 149 ? -8.558 -10.823 10.810 1.00 96.81 149 LEU A N 1
ATOM 1220 C CA . LEU A 1 149 ? -9.700 -10.430 11.638 1.00 96.81 149 LEU A CA 1
ATOM 1221 C C . LEU A 1 149 ? -11.033 -10.711 10.929 1.00 96.81 149 LEU A C 1
ATOM 1223 O O . LEU A 1 149 ? -11.258 -10.277 9.794 1.00 96.81 149 LEU A O 1
ATOM 1227 N N . ASP A 1 150 ? -11.958 -11.347 11.650 1.00 93.75 150 ASP A N 1
ATOM 1228 C CA . ASP A 1 150 ? -13.320 -11.625 11.173 1.00 93.75 150 ASP A CA 1
ATOM 1229 C C . ASP A 1 150 ? -14.129 -10.342 10.909 1.00 93.75 150 ASP A C 1
ATOM 1231 O O . ASP A 1 150 ? -14.951 -10.275 9.979 1.00 93.75 150 ASP A O 1
ATOM 1235 N N . ASP A 1 151 ? -13.896 -9.313 11.730 1.00 95.56 151 ASP A N 1
ATOM 1236 C CA . ASP A 1 151 ? -14.527 -7.999 11.634 1.00 95.56 151 ASP A CA 1
ATOM 1237 C C . ASP A 1 151 ? -13.538 -6.856 11.902 1.00 95.56 151 ASP A C 1
ATOM 1239 O O . ASP A 1 151 ? -13.399 -6.349 13.018 1.00 95.56 151 ASP A O 1
ATOM 1243 N N . ARG A 1 152 ? -12.895 -6.394 10.827 1.00 97.12 152 ARG A N 1
ATOM 1244 C CA . ARG A 1 152 ? -12.001 -5.230 10.841 1.00 97.12 152 ARG A CA 1
ATOM 1245 C C . ARG A 1 152 ? -12.692 -3.914 11.202 1.00 97.12 152 ARG A C 1
ATOM 1247 O O . ARG A 1 152 ? -12.010 -3.000 11.647 1.00 97.12 152 ARG A O 1
ATOM 1254 N N . VAL A 1 153 ? -14.015 -3.785 11.054 1.00 97.62 153 VAL A N 1
ATOM 1255 C CA . VAL A 1 153 ? -14.716 -2.546 11.446 1.00 97.62 153 VAL A CA 1
ATOM 1256 C C . VAL A 1 153 ? -14.685 -2.376 12.963 1.00 97.62 153 VAL A C 1
ATOM 1258 O O . VAL A 1 153 ? -14.504 -1.261 13.443 1.00 97.62 153 VAL A O 1
ATOM 1261 N N . SER A 1 154 ? -14.816 -3.474 13.712 1.00 97.25 154 SER A N 1
ATOM 1262 C CA . SER A 1 154 ? -14.764 -3.451 15.179 1.00 97.25 154 SER A CA 1
ATOM 1263 C C . SER A 1 154 ? -13.390 -3.060 15.745 1.00 97.25 154 SER A C 1
ATOM 1265 O O . SER A 1 154 ? -13.307 -2.569 16.871 1.00 97.25 154 SER A O 1
ATOM 1267 N N . ASP A 1 155 ? -12.328 -3.226 14.950 1.00 97.75 155 ASP A N 1
ATOM 1268 C CA . ASP A 1 155 ? -10.954 -2.865 15.311 1.00 97.75 155 ASP A CA 1
ATOM 1269 C C . ASP A 1 155 ? -10.631 -1.374 15.084 1.00 97.75 155 ASP A C 1
ATOM 1271 O O . ASP A 1 155 ? -9.579 -0.886 15.499 1.00 97.75 155 ASP A O 1
ATOM 1275 N N . LEU A 1 156 ? -11.529 -0.619 14.443 1.00 97.44 156 LEU A N 1
ATOM 1276 C CA . LEU A 1 156 ? -11.325 0.801 14.175 1.00 97.44 156 LEU A CA 1
ATOM 1277 C C . LEU A 1 156 ? -11.661 1.668 15.393 1.00 97.44 156 LEU A C 1
ATOM 1279 O O . LEU A 1 156 ? -12.720 1.554 16.011 1.00 97.44 156 LEU A O 1
ATOM 1283 N N . GLN A 1 157 ? -10.770 2.606 15.696 1.00 96.88 157 GLN A N 1
ATOM 1284 C CA . GLN A 1 157 ? -10.974 3.671 16.670 1.00 96.88 157 GLN A CA 1
ATOM 1285 C C . GLN A 1 157 ? -10.967 5.021 15.957 1.00 96.88 157 GLN A C 1
ATOM 1287 O O . GLN A 1 157 ? -10.041 5.309 15.207 1.00 96.88 157 GLN A O 1
ATOM 1292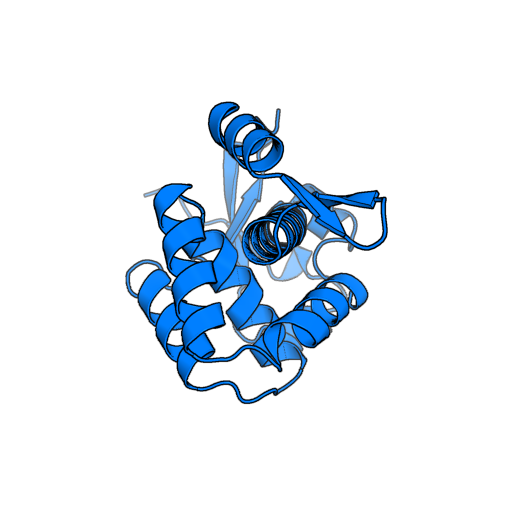 N N . GLU A 1 158 ? -11.993 5.843 16.180 1.00 95.75 158 GLU A N 1
ATOM 1293 C CA . GLU A 1 158 ? -12.019 7.215 15.662 1.00 95.75 158 GLU A CA 1
ATOM 1294 C C . GLU A 1 158 ? -10.853 8.013 16.257 1.00 95.75 158 GLU A C 1
ATOM 1296 O O . GLU A 1 158 ? -10.592 7.957 17.460 1.00 95.75 158 GLU A O 1
ATOM 1301 N N . GLU A 1 159 ? -10.122 8.714 15.397 1.00 88.50 159 GLU A N 1
ATOM 1302 C CA . GLU A 1 159 ? -9.093 9.656 15.815 1.00 88.50 159 GLU A CA 1
ATOM 1303 C C . GLU A 1 159 ? -9.815 10.920 16.294 1.00 88.50 159 GLU A C 1
ATOM 1305 O O . GLU A 1 159 ? -10.362 11.666 15.479 1.00 88.50 159 GLU A O 1
ATOM 1310 N N . ASP A 1 160 ? -9.880 11.127 17.615 1.00 73.12 160 ASP A N 1
ATOM 1311 C CA . ASP A 1 160 ? -10.449 12.347 18.191 1.00 73.12 160 ASP A CA 1
ATOM 1312 C C . ASP A 1 160 ? -9.701 13.548 17.605 1.00 73.12 160 ASP A C 1
ATOM 1314 O O . ASP A 1 160 ? -8.498 13.718 17.828 1.00 73.12 160 ASP A O 1
ATOM 1318 N N . GLY A 1 161 ? -10.413 14.358 16.818 1.00 57.62 161 GLY A N 1
ATOM 1319 C CA . GLY A 1 161 ? -9.847 15.534 16.172 1.00 57.62 161 GLY A CA 1
ATOM 1320 C C . GLY A 1 161 ? -9.220 16.455 17.215 1.00 57.62 161 GLY A C 1
ATOM 1321 O O . GLY A 1 161 ? -9.929 17.012 18.053 1.00 57.62 161 GLY A O 1
ATOM 1322 N N . ARG A 1 162 ? -7.894 16.592 17.173 1.00 39.97 162 ARG A N 1
ATOM 1323 C CA . ARG A 1 162 ? -7.200 17.716 17.806 1.00 39.97 162 ARG A CA 1
ATOM 1324 C C . ARG A 1 162 ? -7.339 18.963 16.948 1.00 39.97 162 ARG A C 1
ATOM 1326 O O . ARG A 1 162 ? -7.257 18.827 15.707 1.00 39.97 162 ARG A O 1
#

pLDDT: mean 92.02, std 11.63, range [31.72, 98.25]

Secondary structure (DSSP, 8-state):
----S-HHHHHHHHHTEEEETTEEEE-HHHHHHHHHHHHHHHHTBHHHHHTT-TT-HHHHHHHHHHHTT--HHHHHHHHHHHHHTT-HHHHHHHHHHHHHHHT---HHHHHHHHHHTTT-TTGGGEEEETTTTEEEEES---HHHHHT-S-TTTTEEE----

Radius of gyration: 15.97 Å; chains: 1; bounding box: 37×30×48 Å

Sequence (162 aa):
DYKNSAPDVLERMLNDTVVNEGIVTLNRSDFLIHLACHLYKEAATLPWVKMKRDMTLYKYADLYLLLDRMSDSEISEFFRRAEERGLGKICAFAVLQTAELFDFKAPALLTQAKEALLEEKDFLHRVVSPGEKKTYLYRTRDITERFFLDDRVSDLQEEDGR